Protein AF-A0AAN4SI26-F1 (afdb_monomer)

Sequence (99 aa):
MRYQALTGFDIGVHEGYAKAELNNRYDKYAVGVYREGDHKLMGYVRREQNRELYEFMLNNNCIAKAKFRIWIHQGEIYGAAYIKEEWKSSLGFKSDIKI

Nearest PDB structures (foldseek):
  1p8l-assembly1_A  TM=4.260E-01  e=1.867E-01  Paramecium bursaria Chlorella virus 1

Foldseek 3Di:
DAFDPDDPVQAFKFKFKWFADCDDPPDNQWIFTAGPPPRDGGGTDDPVPRNVVSVLCVVVVRMFIKIKGWHDDPNDIDMFIFTDRPPPDPPDDDDGDGD

pLDDT: mean 83.67, std 17.53, range [37.91, 96.25]

Solvent-accessible surface area (backbone atoms only — not comparable to full-atom values): 5781 Å² total; per-residue (Å²): 93,48,73,41,92,81,54,81,87,59,54,42,78,47,54,29,32,35,34,48,38,91,80,45,92,86,39,86,42,37,28,39,35,26,37,59,94,77,63,46,60,55,23,29,54,41,82,93,65,16,52,68,54,28,62,55,25,64,79,45,86,28,49,37,52,26,41,33,38,31,45,76,56,97,91,40,84,46,53,46,51,44,49,53,67,80,72,87,54,100,82,69,87,77,79,80,62,86,100

Radius of gyration: 13.64 Å; Cα contacts (8 Å, |Δi|>4): 187; chains: 1; bounding box: 34×26×39 Å

Secondary structure (DSSP, 8-state):
-EE-S--GGG-EEEEEEEEE-TT-SS-TT-EEEEETTT--EEEE--TTTHHHHHHHHHTTTTEEEEEEEEEEETTEEEEEEEE------TT----PPB-

Organism: NCBI:txid1339295

Structure (mmCIF, N/CA/C/O backbone):
data_AF-A0AAN4SI26-F1
#
_entry.id   AF-A0AAN4SI26-F1
#
loop_
_atom_site.group_PDB
_atom_site.id
_atom_site.type_symbol
_atom_site.label_atom_id
_atom_site.label_alt_id
_atom_site.label_comp_id
_atom_site.label_asym_id
_atom_site.label_entity_id
_atom_site.label_seq_id
_atom_site.pdbx_PDB_ins_code
_atom_site.Cartn_x
_atom_site.Cartn_y
_atom_site.Cartn_z
_atom_site.occupancy
_atom_site.B_iso_or_equiv
_atom_site.auth_seq_id
_atom_site.auth_comp_id
_atom_site.auth_asym_id
_atom_site.auth_atom_id
_atom_site.pdbx_PDB_model_num
ATOM 1 N N . MET A 1 1 ? 5.286 -7.078 1.022 1.00 77.69 1 MET A N 1
ATOM 2 C CA . MET A 1 1 ? 4.146 -6.437 0.319 1.00 77.69 1 MET A CA 1
ATOM 3 C C . MET A 1 1 ? 3.852 -7.187 -0.975 1.00 77.69 1 MET A C 1
ATOM 5 O O . MET A 1 1 ? 4.725 -7.911 -1.437 1.00 77.69 1 MET A O 1
ATOM 9 N N . ARG A 1 2 ? 2.658 -7.035 -1.559 1.00 83.06 2 ARG A N 1
ATOM 10 C CA . ARG A 1 2 ? 2.352 -7.495 -2.924 1.00 83.06 2 ARG A CA 1
ATOM 11 C C . ARG A 1 2 ? 2.374 -6.299 -3.869 1.00 83.06 2 ARG A C 1
ATOM 13 O O . ARG A 1 2 ? 1.532 -5.4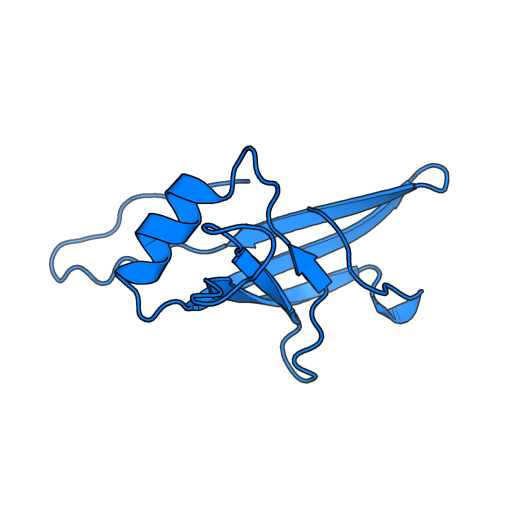20 -3.737 1.00 83.06 2 ARG A O 1
ATOM 20 N N . TYR A 1 3 ? 3.326 -6.256 -4.788 1.00 84.50 3 TYR A N 1
ATOM 21 C CA . TYR A 1 3 ? 3.562 -5.078 -5.623 1.00 84.50 3 TYR A CA 1
ATOM 22 C C . TYR A 1 3 ? 2.588 -4.958 -6.793 1.00 84.50 3 TYR A C 1
ATOM 24 O O . TYR A 1 3 ? 2.085 -5.966 -7.290 1.00 84.50 3 TYR A O 1
ATOM 32 N N . GLN A 1 4 ? 2.378 -3.726 -7.258 1.00 79.19 4 GLN A N 1
ATOM 33 C CA . GLN A 1 4 ? 1.531 -3.425 -8.408 1.00 79.19 4 GLN A CA 1
ATOM 34 C C . GLN A 1 4 ? 2.307 -2.565 -9.415 1.00 79.19 4 GLN A C 1
ATOM 36 O O . GLN A 1 4 ? 2.674 -1.440 -9.103 1.00 79.19 4 GLN A O 1
ATOM 41 N N . ALA A 1 5 ? 2.549 -3.091 -10.622 1.00 82.56 5 ALA A N 1
ATOM 42 C CA . ALA A 1 5 ? 3.126 -2.349 -11.757 1.00 82.56 5 ALA A CA 1
ATOM 43 C C . ALA A 1 5 ? 4.363 -1.478 -11.411 1.00 82.56 5 ALA A C 1
ATOM 45 O O . ALA A 1 5 ? 4.432 -0.286 -11.741 1.00 82.56 5 ALA A O 1
ATOM 46 N N . LEU A 1 6 ? 5.343 -2.073 -10.722 1.00 85.19 6 LEU A N 1
ATOM 47 C CA . LEU A 1 6 ? 6.603 -1.402 -10.405 1.00 85.19 6 LEU A CA 1
ATOM 48 C C . LEU A 1 6 ? 7.518 -1.306 -11.631 1.00 85.19 6 LEU A C 1
ATOM 50 O O . LEU A 1 6 ? 7.559 -2.193 -12.479 1.00 85.19 6 LEU A O 1
ATOM 54 N N . THR A 1 7 ? 8.274 -0.218 -11.679 1.00 85.50 7 THR A N 1
ATOM 55 C CA . THR A 1 7 ? 9.287 0.120 -12.681 1.00 85.50 7 THR A CA 1
ATOM 56 C C . THR A 1 7 ? 10.619 0.410 -11.987 1.00 85.50 7 THR A C 1
ATOM 58 O O . THR A 1 7 ? 10.670 0.568 -10.767 1.00 85.50 7 THR A O 1
ATOM 61 N N . GLY A 1 8 ? 11.709 0.541 -12.751 1.00 83.94 8 GLY A N 1
ATOM 62 C CA . GLY A 1 8 ? 13.020 0.891 -12.188 1.00 83.94 8 GLY A CA 1
ATOM 63 C C . GLY A 1 8 ? 13.028 2.201 -11.381 1.00 83.94 8 GLY A C 1
ATOM 64 O O . GLY A 1 8 ? 13.747 2.296 -10.393 1.00 83.94 8 GLY A O 1
ATOM 65 N N . PHE A 1 9 ? 12.171 3.168 -11.731 1.00 86.38 9 PHE A N 1
ATOM 66 C CA . PHE A 1 9 ? 12.028 4.448 -11.016 1.00 86.38 9 PHE A CA 1
ATOM 67 C C . PHE A 1 9 ? 11.395 4.320 -9.626 1.00 86.38 9 PHE A C 1
ATOM 69 O O . PHE A 1 9 ? 11.410 5.262 -8.839 1.00 86.38 9 PHE A O 1
ATOM 76 N N . ASP A 1 10 ? 10.822 3.160 -9.315 1.00 91.62 10 ASP A N 1
ATOM 77 C CA . ASP A 1 10 ? 10.171 2.908 -8.036 1.00 91.62 10 ASP A CA 1
ATOM 78 C C . ASP A 1 10 ? 11.133 2.320 -6.995 1.00 91.62 10 ASP A C 1
ATOM 80 O O . ASP A 1 10 ? 10.777 2.211 -5.823 1.00 91.62 10 ASP A O 1
ATOM 84 N N . ILE A 1 11 ? 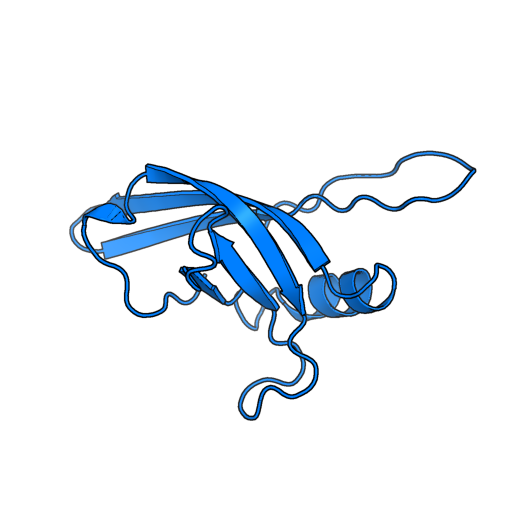12.361 1.975 -7.392 1.00 93.19 11 ILE A N 1
ATOM 85 C CA . ILE A 1 11 ? 13.410 1.492 -6.491 1.00 93.19 11 ILE A CA 1
ATOM 86 C C . ILE A 1 11 ? 13.936 2.661 -5.656 1.00 93.19 11 ILE A C 1
ATOM 88 O O . ILE A 1 11 ? 14.292 3.707 -6.188 1.00 93.19 11 ILE A O 1
ATOM 92 N N . GLY A 1 12 ? 14.026 2.472 -4.341 1.00 94.50 12 GLY A N 1
ATOM 93 C CA . GLY A 1 12 ? 14.507 3.495 -3.418 1.00 94.50 12 GLY A CA 1
ATOM 94 C C . GLY A 1 12 ? 13.644 3.621 -2.172 1.00 94.50 12 GLY A C 1
ATOM 95 O O . GLY A 1 12 ? 12.775 2.789 -1.904 1.00 94.50 12 GLY A O 1
ATOM 96 N N . VAL A 1 13 ? 13.935 4.653 -1.383 1.00 95.50 13 VAL A N 1
ATOM 97 C CA . VAL A 1 13 ? 13.152 5.046 -0.207 1.00 95.50 13 VAL A CA 1
ATOM 98 C C . VAL A 1 13 ? 12.150 6.110 -0.637 1.00 95.50 13 VAL A C 1
ATOM 100 O O . VAL A 1 13 ? 12.531 7.071 -1.298 1.00 95.50 13 VAL A O 1
ATOM 103 N N . HIS A 1 14 ? 10.894 5.943 -0.235 1.00 95.00 14 HIS A N 1
ATOM 104 C CA . HIS A 1 14 ? 9.794 6.839 -0.574 1.00 95.00 14 HIS A CA 1
ATOM 105 C C . HIS A 1 14 ? 8.975 7.185 0.668 1.00 95.00 14 HIS A C 1
ATOM 107 O O . HIS A 1 14 ? 8.854 6.389 1.607 1.00 95.00 14 HIS A O 1
ATOM 113 N N . GLU A 1 15 ? 8.381 8.371 0.636 1.00 95.25 15 GLU A N 1
ATOM 114 C CA . GLU A 1 15 ? 7.320 8.779 1.554 1.00 95.25 15 GLU A CA 1
ATOM 115 C C . GLU A 1 15 ? 5.957 8.602 0.877 1.00 95.25 15 GLU A C 1
ATOM 117 O O . GLU A 1 15 ? 5.845 8.513 -0.352 1.00 95.25 15 GLU A O 1
ATOM 122 N N . GLY A 1 16 ? 4.917 8.450 1.686 1.00 94.38 16 GLY A N 1
ATOM 123 C CA . GLY A 1 16 ? 3.604 8.085 1.193 1.00 94.38 16 GLY A CA 1
ATOM 124 C C . GLY A 1 16 ? 2.583 7.873 2.291 1.00 94.38 16 GLY A C 1
ATOM 125 O O . GLY A 1 16 ? 2.715 8.344 3.423 1.00 94.38 16 GLY A O 1
ATOM 126 N N . TYR A 1 17 ? 1.548 7.122 1.947 1.00 93.81 17 TYR A N 1
ATOM 127 C CA . TYR A 1 17 ? 0.483 6.772 2.871 1.00 93.81 17 TYR A CA 1
ATOM 128 C C . TYR A 1 17 ? -0.065 5.379 2.586 1.00 93.81 17 TYR A C 1
ATOM 130 O O . TYR A 1 17 ? -0.091 4.906 1.450 1.00 93.81 17 TYR A O 1
ATOM 138 N N . ALA A 1 18 ? -0.524 4.723 3.640 1.00 93.94 18 ALA A N 1
ATOM 139 C CA . ALA A 1 18 ? -1.378 3.560 3.550 1.00 93.94 18 ALA A CA 1
ATOM 140 C C . ALA A 1 18 ? -2.842 4.010 3.486 1.00 93.94 18 ALA A C 1
ATOM 142 O O . ALA A 1 18 ? -3.222 4.985 4.140 1.00 93.94 18 ALA A O 1
ATOM 143 N N . LYS A 1 19 ? -3.680 3.282 2.744 1.00 94.25 19 LYS A N 1
ATOM 144 C CA . LYS A 1 19 ? -5.132 3.485 2.704 1.00 94.25 19 LYS A CA 1
ATOM 145 C C . LYS A 1 19 ? -5.874 2.155 2.798 1.00 94.25 19 LYS A C 1
ATOM 147 O O . LYS A 1 19 ? -5.594 1.239 2.026 1.00 94.25 19 LYS A O 1
ATOM 152 N N . ALA A 1 20 ? -6.840 2.078 3.710 1.00 95.44 20 ALA A N 1
ATOM 153 C CA . ALA A 1 20 ? -7.788 0.973 3.779 1.00 95.44 20 ALA A CA 1
ATOM 154 C C . ALA A 1 20 ? -8.798 1.091 2.622 1.00 95.44 20 ALA A C 1
ATOM 156 O O . ALA A 1 20 ? -9.495 2.101 2.486 1.00 95.44 20 ALA A O 1
ATOM 157 N N . GLU A 1 21 ? -8.865 0.081 1.756 1.00 94.56 21 GLU A N 1
ATOM 158 C CA . GLU A 1 21 ? -9.802 0.053 0.632 1.00 94.56 21 GLU A CA 1
ATOM 159 C C . GLU A 1 21 ? -11.130 -0.593 1.058 1.00 94.56 21 GLU A C 1
ATOM 161 O O . GLU A 1 21 ? -11.246 -1.811 1.164 1.00 94.56 21 GLU A O 1
ATOM 166 N N . LEU A 1 22 ? -12.159 0.230 1.280 1.00 91.50 22 LEU A N 1
ATOM 167 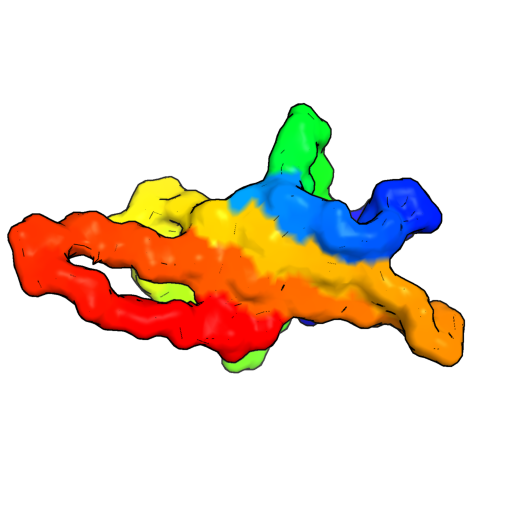C CA . LEU A 1 22 ? -13.457 -0.217 1.814 1.00 91.50 22 LEU A CA 1
ATOM 168 C C . LEU A 1 22 ? -14.257 -1.124 0.865 1.00 91.50 22 LEU A C 1
ATOM 170 O O . LEU A 1 22 ? -15.080 -1.910 1.317 1.00 91.50 22 LEU A O 1
ATOM 174 N N . ASN A 1 23 ? -14.010 -1.024 -0.443 1.00 91.06 23 ASN A N 1
ATOM 175 C CA . ASN A 1 23 ? -14.772 -1.723 -1.484 1.00 91.06 23 ASN A CA 1
ATOM 176 C C . ASN A 1 23 ? -13.874 -2.591 -2.382 1.00 91.06 23 ASN A C 1
ATOM 178 O O . ASN A 1 23 ? -14.132 -2.738 -3.579 1.00 91.06 23 ASN A O 1
ATOM 182 N N . ASN A 1 24 ? -12.780 -3.140 -1.843 1.00 92.50 24 ASN A N 1
ATOM 183 C CA . ASN A 1 24 ? -11.907 -4.009 -2.627 1.00 92.50 24 ASN A CA 1
ATOM 184 C C . ASN A 1 24 ? -12.594 -5.359 -2.910 1.00 92.50 24 ASN A C 1
ATOM 186 O O . ASN A 1 24 ? -12.941 -6.115 -2.006 1.00 92.50 24 ASN A O 1
ATOM 190 N N . ARG A 1 25 ? -12.759 -5.684 -4.196 1.00 92.88 25 ARG A N 1
ATOM 191 C CA . ARG A 1 25 ? -13.469 -6.889 -4.666 1.00 92.88 25 ARG A CA 1
ATOM 192 C C . ARG A 1 25 ? -12.739 -8.219 -4.423 1.00 92.88 25 ARG A C 1
ATOM 194 O O . ARG A 1 25 ? -13.318 -9.269 -4.686 1.00 92.88 25 ARG A O 1
ATOM 201 N N . TYR A 1 26 ? -11.470 -8.190 -4.014 1.00 91.81 26 TYR A N 1
ATOM 202 C CA . TYR A 1 26 ? -10.620 -9.379 -3.871 1.00 91.81 26 TYR A CA 1
ATOM 203 C C . TYR A 1 26 ? -10.220 -9.668 -2.424 1.00 91.81 26 TYR A C 1
ATOM 205 O O . TYR A 1 26 ? -9.915 -10.818 -2.099 1.00 91.81 26 TYR A O 1
ATOM 213 N N . ASP A 1 27 ? -10.149 -8.643 -1.578 1.00 94.62 27 ASP A N 1
ATOM 214 C CA . ASP A 1 27 ? -9.705 -8.741 -0.193 1.00 94.62 27 ASP A CA 1
ATOM 215 C C . ASP A 1 27 ? -10.415 -7.699 0.677 1.00 94.62 27 ASP A C 1
ATOM 217 O O . ASP A 1 27 ? -10.180 -6.500 0.545 1.00 94.62 27 ASP A O 1
ATOM 221 N N . LYS A 1 28 ? -11.259 -8.170 1.601 1.00 95.31 28 LYS A N 1
ATOM 222 C CA . LYS A 1 28 ? -12.029 -7.311 2.513 1.00 95.31 28 LYS A CA 1
ATOM 223 C C . LYS A 1 28 ? -11.166 -6.466 3.458 1.00 95.31 28 LYS A C 1
ATOM 225 O O . LYS A 1 28 ? -11.679 -5.504 4.012 1.00 95.31 28 LYS A O 1
ATOM 230 N N . TYR A 1 29 ? -9.896 -6.827 3.657 1.00 96.25 29 TYR A N 1
ATOM 231 C CA . TYR A 1 29 ? -8.954 -6.109 4.519 1.00 96.25 29 TYR A CA 1
ATOM 232 C C . TYR A 1 29 ? -7.823 -5.459 3.713 1.00 96.25 29 TYR A C 1
ATOM 234 O O . TYR A 1 29 ? -6.723 -5.243 4.222 1.00 96.25 29 TYR A O 1
ATOM 242 N N . ALA A 1 30 ? -8.060 -5.173 2.430 1.00 96.25 30 ALA A N 1
ATOM 243 C CA . ALA A 1 30 ? -7.056 -4.582 1.559 1.00 96.25 30 ALA A CA 1
ATOM 244 C C . ALA A 1 30 ? -6.549 -3.239 2.108 1.00 96.25 30 ALA A C 1
ATOM 246 O O . ALA A 1 30 ? -7.308 -2.283 2.277 1.00 96.25 30 ALA A O 1
ATOM 247 N N . VAL A 1 31 ? -5.234 -3.162 2.321 1.00 95.44 31 VAL A N 1
ATOM 248 C CA . VAL A 1 31 ? -4.522 -1.920 2.632 1.00 95.44 31 VAL A CA 1
ATOM 249 C C . VAL A 1 31 ? -3.504 -1.669 1.529 1.00 95.44 31 VAL A C 1
ATOM 251 O O . VAL A 1 31 ? -2.545 -2.431 1.378 1.00 95.44 31 VAL A O 1
ATOM 254 N N . GLY A 1 32 ? -3.739 -0.628 0.733 1.00 95.31 32 GLY A N 1
ATOM 255 C CA . GLY A 1 32 ? -2.825 -0.182 -0.316 1.00 95.31 32 GLY A CA 1
ATOM 256 C C . GLY A 1 32 ? -1.805 0.812 0.231 1.00 95.31 32 GLY A C 1
ATOM 257 O O . GLY A 1 32 ? -2.147 1.645 1.065 1.00 95.31 32 GLY A O 1
ATOM 258 N N . VAL A 1 33 ? -0.563 0.741 -0.241 1.00 94.88 33 VAL A N 1
ATOM 259 C CA . VAL A 1 33 ? 0.508 1.703 0.046 1.00 94.88 33 VAL A CA 1
ATOM 260 C C . VAL A 1 33 ? 0.747 2.540 -1.204 1.00 94.88 33 VAL A C 1
ATOM 262 O O . VAL A 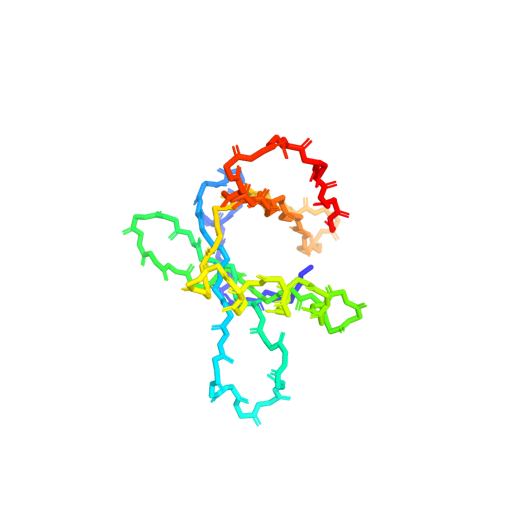1 33 ? 1.030 1.996 -2.274 1.00 94.88 33 VAL A O 1
ATOM 265 N N . TYR A 1 34 ? 0.639 3.856 -1.066 1.00 95.00 34 TYR A N 1
ATOM 266 C CA . TYR A 1 34 ? 0.707 4.821 -2.156 1.00 95.00 34 TYR A CA 1
ATOM 267 C C . TYR A 1 34 ? 1.880 5.769 -1.946 1.00 95.00 34 TYR A C 1
ATOM 269 O O . TYR A 1 34 ? 2.121 6.213 -0.822 1.00 95.00 34 TYR A O 1
ATOM 277 N N . ARG A 1 35 ? 2.595 6.088 -3.025 1.00 95.12 35 ARG A N 1
ATOM 278 C CA . ARG A 1 35 ? 3.664 7.089 -3.016 1.00 95.12 35 ARG A CA 1
ATOM 279 C C . ARG A 1 35 ? 3.075 8.499 -2.961 1.00 95.12 35 ARG A C 1
ATOM 281 O O . ARG A 1 35 ? 2.090 8.798 -3.636 1.00 95.12 35 ARG A O 1
ATOM 288 N N . GLU A 1 36 ? 3.674 9.361 -2.147 1.00 93.31 36 GLU A N 1
ATOM 289 C CA . GLU A 1 36 ? 3.323 10.779 -2.102 1.00 93.31 36 GLU A CA 1
ATOM 290 C C . GLU A 1 36 ? 3.775 11.505 -3.381 1.00 93.31 36 GLU A C 1
ATOM 292 O O . GLU A 1 36 ? 4.786 11.160 -3.989 1.00 93.31 36 GLU A O 1
ATOM 297 N N . GLY A 1 37 ? 3.013 12.511 -3.807 1.00 92.19 37 GLY A N 1
ATOM 298 C CA . GLY A 1 37 ? 3.269 13.273 -5.031 1.00 92.19 37 GLY A CA 1
ATOM 299 C C . GLY A 1 37 ? 2.446 12.777 -6.216 1.00 92.19 37 GLY A C 1
ATOM 300 O O . GLY A 1 37 ? 1.587 13.508 -6.698 1.00 92.19 37 GLY A O 1
ATOM 301 N N . ASP A 1 38 ? 2.668 11.540 -6.671 1.00 92.12 38 ASP A N 1
ATOM 302 C CA . ASP A 1 38 ? 1.966 10.979 -7.840 1.00 92.12 38 ASP A CA 1
ATOM 303 C C . ASP A 1 38 ? 0.813 10.028 -7.494 1.00 92.12 38 ASP A C 1
ATOM 305 O O . ASP A 1 38 ? 0.106 9.561 -8.388 1.00 92.12 38 ASP A O 1
ATOM 309 N N . HIS A 1 39 ? 0.610 9.741 -6.204 1.00 93.81 39 HIS A N 1
ATOM 310 C CA . HIS A 1 39 ? -0.429 8.838 -5.703 1.00 93.81 39 HIS A CA 1
ATOM 311 C C . HIS A 1 39 ? -0.381 7.441 -6.336 1.00 93.81 39 HIS A C 1
ATOM 313 O O . HIS A 1 39 ? -1.386 6.722 -6.360 1.00 93.81 39 HIS A O 1
ATOM 319 N N . LYS A 1 40 ? 0.787 7.027 -6.842 1.00 94.44 40 LYS A N 1
ATOM 320 C CA . LYS A 1 40 ? 0.960 5.707 -7.439 1.00 94.44 40 LYS A CA 1
ATOM 321 C C . LYS A 1 40 ? 0.793 4.631 -6.368 1.00 94.44 40 LYS A C 1
ATOM 323 O O . LYS A 1 40 ? 1.437 4.684 -5.322 1.00 94.44 40 LYS A O 1
ATOM 328 N N . LEU A 1 41 ? -0.043 3.629 -6.642 1.00 94.69 41 LEU A N 1
ATOM 329 C CA . LEU A 1 41 ? -0.151 2.423 -5.820 1.00 94.69 41 LEU A CA 1
ATOM 330 C C . LEU A 1 41 ? 1.120 1.581 -5.980 1.00 94.69 41 LEU A C 1
ATOM 332 O O . LEU A 1 41 ? 1.387 1.049 -7.055 1.00 94.69 41 LEU A O 1
ATOM 336 N N . MET A 1 42 ? 1.879 1.440 -4.900 1.00 94.25 42 MET A N 1
ATOM 337 C CA . MET A 1 42 ? 3.165 0.734 -4.883 1.00 94.25 42 MET A CA 1
ATOM 338 C C . MET A 1 42 ? 2.997 -0.743 -4.528 1.00 94.25 42 MET A C 1
ATOM 340 O O . MET A 1 42 ? 3.770 -1.605 -4.951 1.00 94.25 42 MET A O 1
ATOM 344 N N . GLY A 1 43 ? 1.954 -1.053 -3.766 1.00 93.50 43 GLY A N 1
ATOM 345 C CA . GLY A 1 4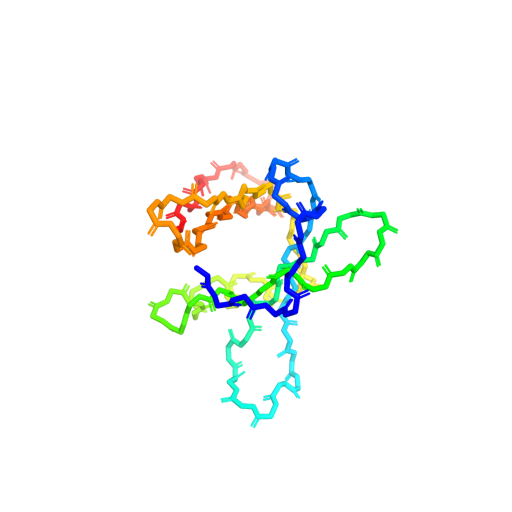3 ? 1.580 -2.416 -3.449 1.00 93.50 43 GLY A CA 1
ATOM 346 C C . GLY A 1 43 ? 0.574 -2.498 -2.317 1.00 93.50 43 GLY A C 1
ATOM 347 O O . GLY A 1 43 ? 0.182 -1.496 -1.729 1.00 93.50 43 GLY A O 1
ATOM 348 N N . TYR A 1 44 ? 0.185 -3.723 -2.002 1.00 94.19 44 TYR A N 1
ATOM 349 C CA . TYR A 1 44 ? -0.699 -4.050 -0.898 1.00 94.19 44 TYR A CA 1
ATOM 350 C C . TYR A 1 44 ? 0.079 -4.654 0.270 1.00 94.19 44 TYR A C 1
ATOM 352 O O . TYR A 1 44 ? 1.039 -5.418 0.083 1.00 94.19 44 TYR A O 1
ATOM 360 N N . VAL A 1 45 ? -0.365 -4.349 1.487 1.00 92.19 45 VAL A N 1
ATOM 361 C CA . VAL A 1 45 ? 0.035 -5.096 2.684 1.00 92.19 45 VAL A CA 1
ATOM 362 C C . VAL A 1 45 ? -0.394 -6.552 2.505 1.00 92.19 45 VAL A C 1
ATOM 364 O O . VAL A 1 45 ? -1.430 -6.850 1.907 1.00 92.19 45 VAL A O 1
ATOM 367 N N . ARG A 1 46 ? 0.450 -7.481 2.955 1.00 90.19 46 ARG A N 1
ATOM 368 C CA . ARG A 1 46 ? 0.193 -8.912 2.785 1.00 90.19 46 ARG A CA 1
ATOM 369 C C . ARG A 1 46 ? -1.044 -9.336 3.575 1.00 90.19 46 ARG A C 1
ATOM 371 O O . ARG A 1 46 ? -1.267 -8.844 4.676 1.00 90.19 46 ARG A O 1
ATOM 378 N N . ARG A 1 47 ? -1.794 -10.305 3.044 1.00 90.62 47 ARG A N 1
ATOM 379 C CA . ARG A 1 47 ? -3.023 -10.831 3.667 1.00 90.62 47 ARG A CA 1
ATOM 380 C C . ARG A 1 47 ? -2.815 -11.359 5.077 1.00 90.62 47 ARG A C 1
ATOM 382 O O . ARG A 1 47 ? -3.701 -11.256 5.910 1.00 90.62 47 ARG A O 1
ATOM 389 N N . GLU A 1 48 ? -1.635 -11.903 5.346 1.00 88.75 48 GLU A N 1
ATOM 390 C CA . GLU A 1 48 ? -1.300 -12.449 6.660 1.00 88.75 48 GLU A CA 1
ATOM 391 C C . GLU A 1 48 ? -1.120 -11.357 7.732 1.00 88.75 48 GLU A C 1
ATOM 393 O O . GLU A 1 48 ? -1.115 -11.668 8.917 1.00 88.75 48 GLU A O 1
ATOM 398 N N . GLN A 1 49 ? -0.969 -10.090 7.325 1.00 85.31 49 GLN A N 1
ATOM 399 C CA . GLN A 1 49 ? -0.619 -8.958 8.193 1.00 85.31 49 GLN A CA 1
ATOM 400 C C . GLN A 1 49 ? -1.595 -7.770 8.067 1.00 85.31 49 GLN A C 1
ATOM 402 O O . GLN A 1 49 ? -1.471 -6.796 8.801 1.00 85.31 49 GLN A O 1
ATOM 407 N N . ASN A 1 50 ? -2.544 -7.796 7.123 1.00 91.69 50 ASN A N 1
ATOM 408 C CA . ASN A 1 50 ? -3.345 -6.612 6.790 1.00 91.69 50 ASN A CA 1
ATOM 409 C C . ASN A 1 50 ? -4.540 -6.374 7.718 1.00 91.69 50 ASN A C 1
ATOM 411 O O . ASN A 1 50 ? -4.989 -5.238 7.814 1.00 91.69 50 ASN A O 1
ATOM 415 N N . ARG A 1 51 ? -5.056 -7.406 8.397 1.00 93.38 51 ARG A N 1
ATOM 416 C CA . ARG A 1 51 ? -6.311 -7.305 9.152 1.00 93.38 51 ARG A CA 1
ATOM 417 C C . ARG A 1 51 ? -6.229 -6.328 10.322 1.00 93.38 51 ARG A C 1
ATOM 419 O O . ARG A 1 51 ? -7.068 -5.440 10.411 1.00 93.38 51 ARG A O 1
ATOM 426 N N . GLU A 1 52 ? -5.239 -6.498 11.195 1.00 89.25 52 GLU A N 1
ATOM 427 C CA . GLU A 1 52 ? -5.063 -5.649 12.382 1.00 89.25 52 GLU A CA 1
ATOM 428 C C . GLU A 1 52 ? -4.861 -4.185 11.977 1.00 89.25 52 GLU A C 1
ATOM 430 O O . GLU A 1 52 ? -5.562 -3.296 12.456 1.00 89.25 52 GLU A O 1
ATOM 435 N N . LEU A 1 53 ? -4.003 -3.954 10.980 1.00 89.38 53 LEU A N 1
ATOM 436 C CA . LEU A 1 53 ? -3.782 -2.629 10.416 1.00 89.38 53 LEU A CA 1
ATOM 437 C C . LEU A 1 53 ? -5.053 -2.040 9.780 1.00 89.38 53 LEU A C 1
ATOM 439 O O . LEU A 1 53 ? -5.350 -0.864 9.970 1.00 89.38 53 LEU A O 1
ATOM 443 N N . TYR A 1 54 ? -5.815 -2.829 9.022 1.00 92.94 54 TYR A N 1
ATOM 444 C CA . TYR A 1 54 ? -7.061 -2.375 8.403 1.00 92.94 54 TYR A CA 1
ATOM 445 C C . TYR A 1 54 ? -8.068 -1.922 9.465 1.00 92.94 54 TYR A C 1
ATOM 447 O O . TYR A 1 54 ? -8.625 -0.829 9.360 1.00 92.94 54 TYR A O 1
ATOM 455 N N . GLU A 1 55 ? -8.267 -2.732 10.509 1.00 91.06 55 GLU A N 1
ATOM 456 C CA . GLU A 1 55 ? -9.155 -2.424 11.634 1.00 91.06 55 GLU A CA 1
ATOM 457 C C . GLU A 1 55 ? -8.684 -1.167 12.394 1.00 91.06 55 GLU A C 1
ATOM 459 O O . GLU A 1 55 ? -9.500 -0.294 12.700 1.00 91.06 55 GLU A O 1
ATOM 464 N N . PHE A 1 56 ? -7.373 -1.002 12.612 1.00 86.00 56 PHE A N 1
ATOM 465 C CA . PHE A 1 56 ? -6.799 0.234 13.156 1.00 86.00 56 PHE A CA 1
ATOM 466 C C . PHE A 1 56 ? -7.121 1.452 12.275 1.00 86.00 56 PHE A C 1
ATOM 468 O O . PHE A 1 56 ? -7.550 2.498 12.772 1.00 86.00 56 PHE A O 1
ATOM 475 N N . MET A 1 57 ? -6.952 1.331 10.958 1.00 88.56 57 MET A N 1
ATOM 476 C CA . MET A 1 57 ? -7.149 2.435 10.018 1.00 88.56 57 MET A CA 1
ATOM 477 C C . MET A 1 57 ? -8.614 2.852 9.882 1.00 88.56 57 MET A C 1
ATOM 479 O O . MET A 1 57 ? -8.872 4.042 9.704 1.00 88.56 57 MET A O 1
ATOM 483 N N . LEU A 1 58 ? -9.577 1.931 10.010 1.00 90.19 58 LEU A N 1
ATOM 484 C CA . LEU A 1 58 ? -11.006 2.281 10.023 1.00 90.19 58 LEU A CA 1
ATOM 485 C C . LEU A 1 58 ? -11.339 3.309 11.113 1.00 90.19 58 LEU A C 1
ATOM 487 O O . LEU A 1 58 ? -12.131 4.219 10.878 1.00 90.19 58 LEU A O 1
ATOM 491 N N . ASN A 1 59 ? -10.677 3.215 12.267 1.00 83.19 59 ASN A N 1
ATOM 492 C CA . ASN A 1 59 ? -10.859 4.143 13.384 1.00 83.19 59 ASN A CA 1
ATOM 493 C C . ASN A 1 59 ? -10.106 5.477 13.201 1.00 83.19 59 ASN A C 1
ATOM 495 O O . ASN A 1 59 ? -10.286 6.395 13.996 1.00 83.19 59 ASN A O 1
ATOM 499 N N . ASN A 1 60 ? -9.277 5.599 12.156 1.00 76.12 60 ASN A N 1
ATOM 500 C CA . ASN A 1 60 ? -8.389 6.737 11.897 1.00 76.12 60 ASN A CA 1
ATOM 501 C C . ASN A 1 60 ? -8.544 7.267 10.455 1.00 76.12 60 ASN A C 1
ATOM 503 O O . ASN A 1 60 ? -7.571 7.416 9.719 1.00 76.12 60 ASN A O 1
ATOM 507 N N . ASN A 1 61 ? -9.780 7.541 10.019 1.00 86.44 61 ASN A N 1
ATOM 508 C CA . ASN A 1 61 ? -10.103 8.088 8.686 1.00 86.44 61 ASN A CA 1
ATOM 509 C C . ASN A 1 61 ? -9.608 7.247 7.489 1.00 86.44 61 ASN A C 1
ATOM 511 O O . ASN A 1 61 ? -9.480 7.761 6.378 1.00 86.44 61 ASN A O 1
ATOM 515 N N . CYS A 1 62 ? -9.351 5.953 7.693 1.00 88.88 62 CYS A N 1
ATOM 516 C CA . CYS A 1 62 ? -8.910 4.998 6.671 1.00 88.88 62 CYS A CA 1
ATOM 517 C C . CYS A 1 62 ? -7.555 5.313 6.014 1.00 88.88 62 CYS A C 1
ATOM 519 O O . CYS A 1 62 ? -7.231 4.696 4.997 1.00 88.88 62 CYS A O 1
ATOM 521 N N . ILE A 1 63 ? -6.761 6.247 6.551 1.00 90.50 63 ILE A N 1
ATOM 522 C CA . ILE A 1 63 ? -5.484 6.687 5.970 1.00 90.50 63 ILE A CA 1
ATOM 523 C C . ILE A 1 63 ? -4.434 6.827 7.077 1.00 90.50 63 ILE A C 1
ATOM 525 O O . ILE A 1 63 ? -4.706 7.401 8.125 1.00 90.50 63 ILE A O 1
ATOM 529 N N . ALA A 1 64 ? -3.216 6.349 6.823 1.00 90.31 64 ALA A N 1
ATOM 530 C CA . ALA A 1 64 ? -2.078 6.480 7.732 1.00 90.31 64 ALA A CA 1
ATOM 531 C C . ALA A 1 64 ? -0.813 6.861 6.957 1.00 90.31 64 ALA A C 1
ATOM 533 O O . ALA A 1 64 ? -0.627 6.426 5.822 1.00 90.31 64 ALA A O 1
ATOM 534 N N . LYS A 1 65 ? 0.078 7.661 7.552 1.00 91.25 65 LYS A N 1
ATOM 535 C CA . LYS A 1 65 ? 1.363 7.997 6.920 1.0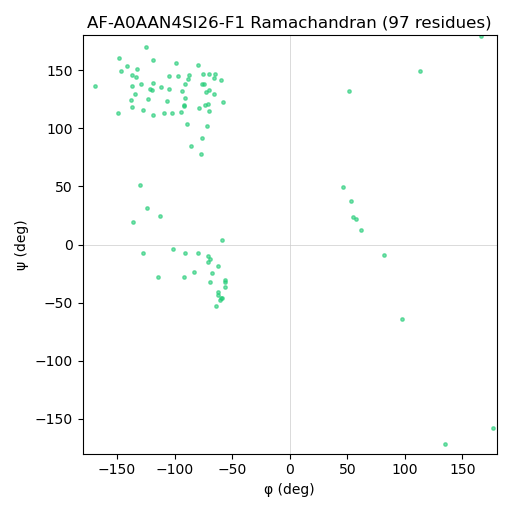0 91.25 65 LYS A CA 1
ATOM 536 C C . LYS A 1 65 ? 2.244 6.758 6.801 1.00 91.25 65 LYS A C 1
ATOM 538 O O . LYS A 1 65 ? 2.285 5.930 7.710 1.00 91.25 65 LYS A O 1
ATOM 543 N N . ALA A 1 66 ? 2.990 6.666 5.708 1.00 92.56 66 ALA A N 1
ATOM 544 C CA . ALA A 1 66 ? 3.895 5.562 5.448 1.00 92.56 66 ALA A CA 1
ATOM 545 C C . ALA A 1 66 ? 5.262 6.057 4.968 1.00 92.56 66 ALA A C 1
ATOM 547 O O . ALA A 1 66 ? 5.370 7.012 4.201 1.00 92.56 66 ALA A O 1
ATOM 548 N N . LYS A 1 67 ? 6.312 5.352 5.385 1.00 94.06 67 LYS A N 1
ATOM 549 C CA . LYS A 1 67 ? 7.626 5.381 4.738 1.00 94.06 67 LYS A CA 1
ATOM 550 C C . LYS A 1 67 ? 7.940 3.975 4.283 1.00 94.06 67 LYS A C 1
ATOM 552 O O . LYS A 1 67 ? 7.776 3.030 5.051 1.00 94.06 67 LYS A O 1
ATOM 557 N N . PHE A 1 68 ? 8.386 3.813 3.052 1.00 93.12 68 PHE A N 1
ATOM 558 C CA . PHE A 1 68 ? 8.660 2.487 2.521 1.00 93.12 68 PHE A CA 1
ATOM 559 C C . PHE A 1 68 ? 9.902 2.490 1.651 1.00 93.12 68 PHE A C 1
ATOM 561 O O . PHE A 1 68 ? 10.301 3.505 1.085 1.00 93.12 68 PHE A O 1
ATOM 568 N N . ARG A 1 69 ? 10.535 1.326 1.567 1.00 94.19 69 ARG A N 1
ATOM 569 C CA . ARG A 1 69 ? 11.678 1.094 0.693 1.00 94.19 69 ARG A CA 1
ATOM 570 C C . ARG A 1 69 ? 11.336 -0.036 -0.250 1.00 94.19 69 ARG A C 1
ATOM 572 O O . ARG A 1 69 ? 10.868 -1.068 0.216 1.00 94.19 69 ARG A O 1
ATOM 579 N N . ILE A 1 70 ? 11.628 0.147 -1.531 1.00 93.69 70 ILE A N 1
ATOM 580 C CA . ILE A 1 70 ? 11.623 -0.907 -2.547 1.00 93.69 70 ILE A CA 1
ATOM 581 C C . ILE A 1 70 ? 13.066 -1.135 -2.993 1.00 93.69 70 ILE A C 1
ATOM 583 O O . ILE A 1 70 ? 13.813 -0.175 -3.198 1.00 93.69 70 ILE A O 1
ATOM 587 N N . TRP A 1 71 ? 13.488 -2.388 -3.123 1.00 94.31 71 TRP A N 1
ATOM 588 C CA . TRP A 1 71 ? 14.826 -2.726 -3.605 1.00 94.31 71 TRP A CA 1
ATOM 589 C C . TRP A 1 71 ? 14.838 -4.042 -4.374 1.00 94.31 71 TRP A C 1
ATOM 591 O O . TRP A 1 71 ? 13.930 -4.858 -4.238 1.00 94.31 71 TRP A O 1
ATOM 601 N N . ILE A 1 72 ? 15.883 -4.244 -5.177 1.00 92.56 72 ILE A N 1
ATOM 602 C CA . ILE A 1 72 ? 16.133 -5.504 -5.878 1.00 92.56 72 ILE A CA 1
ATOM 603 C C . ILE A 1 72 ? 17.269 -6.234 -5.172 1.00 92.56 72 ILE A C 1
ATOM 605 O O . ILE A 1 72 ? 18.302 -5.637 -4.862 1.00 92.56 72 ILE A O 1
ATOM 609 N N . HIS A 1 73 ? 17.093 -7.527 -4.927 1.00 91.50 73 HIS A N 1
ATOM 610 C CA . HIS A 1 73 ? 18.151 -8.400 -4.434 1.00 91.50 73 HIS A CA 1
ATOM 611 C C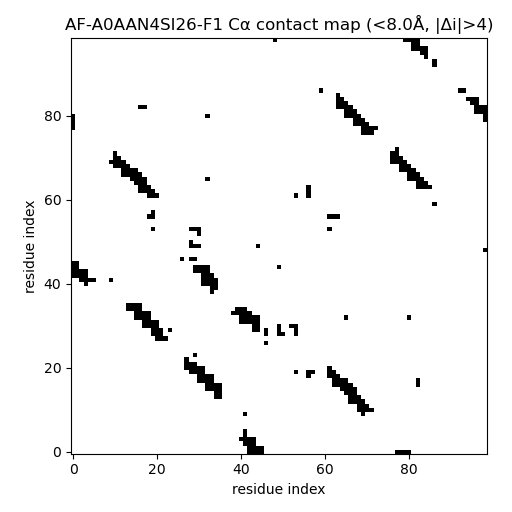 . HIS A 1 73 ? 18.079 -9.736 -5.173 1.00 91.50 73 HIS A C 1
ATOM 613 O O . HIS A 1 73 ? 17.028 -10.362 -5.206 1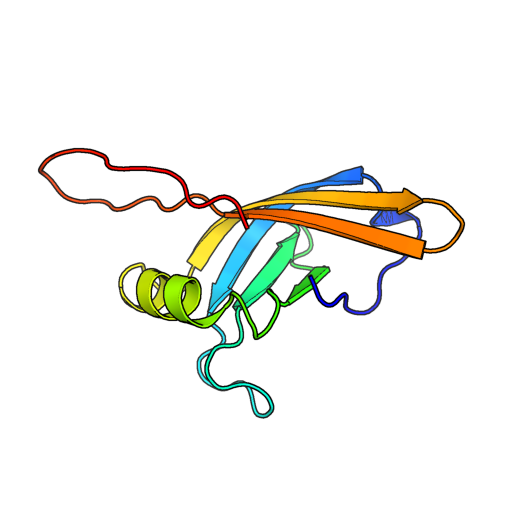.00 91.50 73 HIS A O 1
ATOM 619 N N . GLN A 1 74 ? 19.183 -10.151 -5.805 1.00 93.69 74 GLN A N 1
ATOM 620 C CA . GLN A 1 74 ? 19.251 -11.390 -6.600 1.00 93.69 74 GLN A CA 1
ATOM 621 C C . GLN A 1 74 ? 18.159 -11.504 -7.688 1.00 93.69 74 GLN A C 1
ATOM 623 O O . GLN A 1 74 ? 17.626 -12.577 -7.931 1.00 93.69 74 GLN A O 1
ATOM 628 N N . GLY A 1 75 ? 17.815 -10.388 -8.342 1.00 88.62 75 GLY A N 1
ATOM 629 C CA . GLY A 1 75 ? 16.782 -10.347 -9.388 1.00 88.62 75 GLY A CA 1
ATOM 630 C C . GLY A 1 75 ? 15.342 -10.262 -8.870 1.00 88.62 75 GLY A C 1
ATOM 631 O O . GLY A 1 75 ? 14.441 -9.972 -9.650 1.00 88.62 75 GLY A O 1
ATOM 632 N N . GLU A 1 76 ? 15.130 -10.419 -7.564 1.00 88.81 76 GLU A N 1
ATOM 633 C CA . GLU A 1 76 ? 13.814 -10.373 -6.926 1.00 88.81 76 GLU A CA 1
ATOM 634 C C . GLU A 1 76 ? 13.513 -8.990 -6.335 1.00 88.81 76 GLU A C 1
ATOM 636 O O . GLU A 1 76 ? 14.408 -8.305 -5.825 1.00 88.81 76 GLU A O 1
ATOM 641 N N . ILE A 1 77 ? 12.240 -8.579 -6.381 1.00 89.38 77 ILE A N 1
ATOM 642 C CA . ILE A 1 77 ? 11.778 -7.301 -5.823 1.00 89.38 77 ILE A CA 1
ATOM 643 C C . ILE A 1 77 ? 11.338 -7.490 -4.373 1.00 89.38 77 ILE A C 1
ATOM 645 O O . ILE A 1 77 ? 10.434 -8.265 -4.054 1.00 89.38 77 ILE A O 1
ATOM 649 N N . TYR A 1 78 ? 11.918 -6.682 -3.500 1.00 90.06 78 TYR A N 1
ATOM 650 C CA . TYR A 1 78 ? 11.598 -6.615 -2.087 1.00 90.06 78 TYR A CA 1
ATOM 651 C C . TYR A 1 78 ? 11.088 -5.235 -1.708 1.00 90.06 78 TYR A C 1
ATOM 653 O O . TYR A 1 78 ? 11.341 -4.229 -2.374 1.00 90.06 78 TYR A O 1
ATOM 661 N N . GLY A 1 79 ? 10.376 -5.199 -0.592 1.00 90.50 79 GLY A N 1
ATOM 662 C CA . GLY A 1 79 ? 9.778 -3.988 -0.108 1.00 90.50 79 GLY A CA 1
ATOM 663 C C . GLY A 1 79 ? 9.239 -4.146 1.297 1.00 90.50 79 GLY A C 1
ATOM 664 O O . GLY A 1 79 ? 8.566 -5.130 1.617 1.00 90.50 79 GLY A O 1
ATOM 665 N N . ALA A 1 80 ? 9.509 -3.126 2.099 1.00 90.69 80 ALA A N 1
ATOM 666 C CA . ALA A 1 80 ? 9.045 -2.995 3.468 1.00 90.69 80 ALA A CA 1
ATOM 667 C C . ALA A 1 80 ? 8.408 -1.618 3.631 1.00 90.69 80 ALA A C 1
ATOM 669 O O . ALA A 1 80 ? 8.937 -0.628 3.114 1.00 90.69 80 ALA A O 1
ATOM 670 N N . ALA A 1 81 ? 7.283 -1.568 4.338 1.00 90.38 81 ALA A N 1
ATOM 671 C CA . ALA A 1 81 ? 6.580 -0.336 4.647 1.00 90.38 81 ALA A CA 1
ATOM 672 C C . ALA A 1 81 ? 6.444 -0.205 6.157 1.00 90.38 81 ALA A C 1
ATOM 674 O O . ALA A 1 81 ? 5.911 -1.082 6.827 1.00 90.38 81 ALA A O 1
ATOM 675 N N . TYR A 1 82 ? 6.911 0.921 6.670 1.00 89.69 82 TYR A N 1
ATOM 676 C CA . TYR A 1 82 ? 6.634 1.364 8.018 1.00 89.69 82 TYR A CA 1
ATOM 677 C C . TYR A 1 82 ? 5.430 2.301 7.958 1.00 89.69 82 TYR A C 1
ATOM 679 O O . TYR A 1 82 ? 5.493 3.366 7.337 1.00 89.69 82 TYR A O 1
ATOM 687 N N . ILE A 1 83 ? 4.326 1.873 8.561 1.00 86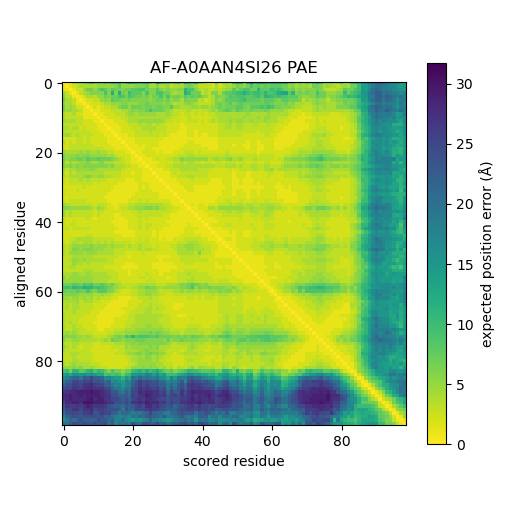.50 83 ILE A N 1
ATOM 688 C CA . ILE A 1 83 ? 3.061 2.603 8.568 1.00 86.50 83 ILE A CA 1
ATOM 689 C C . ILE A 1 83 ? 2.874 3.112 9.986 1.00 86.50 83 ILE A C 1
ATOM 691 O O . ILE A 1 83 ? 2.766 2.331 10.927 1.00 86.50 83 ILE A O 1
ATOM 695 N N . LYS A 1 84 ? 2.924 4.434 10.141 1.00 72.88 84 LYS A N 1
ATOM 696 C CA . LYS A 1 84 ? 2.895 5.047 11.460 1.00 72.88 84 LYS A CA 1
ATOM 697 C C . LYS A 1 84 ? 1.462 5.064 11.970 1.00 72.88 84 LYS A C 1
ATOM 699 O O . LYS A 1 84 ? 0.600 5.742 11.408 1.00 72.88 84 LYS A O 1
ATOM 704 N N . GLU A 1 85 ? 1.241 4.357 13.065 1.00 65.19 85 GLU A N 1
ATOM 705 C CA . GLU A 1 85 ? 0.003 4.417 13.825 1.00 65.19 85 GLU A CA 1
ATOM 706 C C . GLU A 1 85 ? -0.022 5.713 14.638 1.00 65.19 85 GLU A C 1
ATOM 708 O O . GLU A 1 85 ? 0.493 5.799 15.750 1.00 65.19 85 GLU A O 1
ATOM 713 N N . GLU A 1 86 ? -0.581 6.781 14.073 1.00 54.81 86 GLU A N 1
ATOM 714 C CA . GLU A 1 86 ? -0.862 7.980 14.862 1.00 54.81 86 GLU A CA 1
ATOM 715 C C . GLU A 1 86 ? -2.230 7.829 15.533 1.00 54.81 86 GLU A C 1
ATOM 717 O O . GLU A 1 86 ? -3.240 8.305 15.024 1.00 54.81 86 GLU A O 1
ATOM 722 N N . TRP A 1 87 ? -2.273 7.165 16.693 1.00 41.78 87 TRP A N 1
ATOM 723 C CA . TRP A 1 87 ? -3.452 7.220 17.557 1.00 41.78 87 TRP A CA 1
ATOM 724 C C . TRP A 1 87 ? -3.526 8.613 18.200 1.00 41.78 87 TRP A C 1
ATOM 726 O O . TRP A 1 87 ? -2.801 8.911 19.152 1.00 41.78 87 TRP A O 1
ATOM 736 N N . LYS A 1 88 ? -4.388 9.504 17.691 1.00 39.50 88 LYS A N 1
ATOM 737 C CA . LYS A 1 88 ? -4.754 10.731 18.421 1.00 39.50 88 LYS A CA 1
ATOM 738 C C . LYS A 1 88 ? -5.751 10.380 19.524 1.00 39.50 88 LYS A C 1
ATOM 740 O O . LYS A 1 88 ? -6.942 10.645 19.404 1.00 39.50 88 LYS A O 1
ATOM 745 N N . SER A 1 89 ? -5.254 9.824 20.623 1.00 37.91 89 SER A N 1
ATOM 746 C CA . SER A 1 89 ? -5.939 9.967 21.905 1.00 37.91 89 SER A CA 1
ATOM 747 C C . SER A 1 89 ? -5.410 11.184 22.629 1.00 37.91 89 SER A C 1
ATOM 749 O O . SER A 1 89 ? -4.205 11.424 22.692 1.00 37.91 89 SER A O 1
ATOM 751 N N . SER A 1 90 ? -6.328 11.931 23.224 1.00 39.12 90 SER A N 1
ATOM 752 C CA . SER A 1 90 ? -6.063 13.040 24.133 1.00 39.12 90 SER A CA 1
ATOM 753 C C . SER A 1 90 ? -5.251 12.656 25.387 1.00 39.12 90 SER A C 1
ATOM 755 O O . SER A 1 90 ? -5.041 13.522 26.230 1.00 39.12 90 SER A O 1
ATOM 757 N N . LEU A 1 91 ? -4.774 11.409 25.534 1.00 41.97 91 LEU A N 1
ATOM 758 C CA . LEU A 1 91 ? -4.163 10.886 26.767 1.00 41.97 91 LEU A CA 1
ATOM 759 C C . LEU A 1 91 ? -2.866 10.057 26.603 1.00 41.97 91 LEU A C 1
ATOM 761 O O . LEU A 1 91 ? -2.461 9.380 27.544 1.00 41.97 91 LEU A O 1
ATOM 765 N N . GLY A 1 92 ? -2.143 10.164 25.484 1.00 39.16 92 GLY A N 1
ATOM 766 C CA . GLY A 1 92 ? -0.745 9.702 25.405 1.00 39.16 92 GLY A CA 1
ATOM 767 C C . GLY A 1 92 ? -0.486 8.500 24.490 1.00 39.16 92 GLY A C 1
ATOM 768 O O . GLY A 1 92 ? -1.340 7.647 24.263 1.00 39.16 92 GLY A O 1
ATOM 769 N N . PHE A 1 93 ? 0.724 8.489 23.925 1.00 38.53 93 PHE A N 1
ATOM 770 C CA . PHE A 1 93 ? 1.169 7.626 22.829 1.00 38.53 93 PHE A CA 1
ATOM 771 C C . PHE A 1 93 ? 1.465 6.183 23.267 1.00 38.53 93 PHE A C 1
ATOM 773 O O . PHE A 1 93 ? 2.171 5.970 24.255 1.00 38.53 93 PHE A O 1
ATOM 780 N N . LYS A 1 94 ? 1.050 5.195 22.460 1.00 39.12 94 LYS A N 1
ATOM 781 C CA . LYS A 1 94 ? 1.628 3.843 22.472 1.00 39.12 94 LYS A CA 1
ATOM 782 C C . LYS A 1 94 ? 1.854 3.288 21.059 1.00 39.12 94 LYS A C 1
ATOM 784 O O . LYS A 1 94 ? 0.907 3.103 20.313 1.00 39.12 94 LYS A O 1
ATOM 789 N N . SER A 1 95 ? 3.145 3.037 20.822 1.00 44.31 95 SER A N 1
ATOM 790 C CA . SER A 1 95 ? 3.853 2.040 19.998 1.00 44.31 95 SER A CA 1
ATOM 791 C C . SER A 1 95 ? 3.527 1.797 18.523 1.00 44.31 95 SER A C 1
ATOM 793 O O . SER A 1 95 ? 2.411 1.493 18.137 1.00 44.31 95 SER A O 1
ATOM 795 N N . ASP A 1 96 ? 4.629 1.773 17.771 1.00 43.56 96 ASP A N 1
ATOM 796 C CA . ASP A 1 96 ? 4.801 1.419 16.369 1.00 43.56 96 ASP A CA 1
ATOM 797 C C . ASP A 1 96 ? 4.614 -0.078 16.065 1.00 43.56 96 ASP A C 1
ATOM 799 O O . ASP A 1 96 ? 5.269 -0.924 16.682 1.00 43.56 96 ASP A O 1
ATOM 803 N N . ILE A 1 97 ? 3.845 -0.401 15.021 1.00 44.72 97 ILE A N 1
ATOM 804 C CA . ILE A 1 97 ? 3.848 -1.728 14.391 1.00 44.72 97 ILE A CA 1
ATOM 805 C C . ILE A 1 97 ? 4.869 -1.743 13.241 1.00 44.72 97 ILE A C 1
ATOM 807 O O . ILE A 1 97 ? 4.777 -0.977 12.280 1.00 44.72 97 ILE A O 1
ATOM 811 N N . LYS A 1 98 ? 5.866 -2.633 13.324 1.00 43.03 98 LYS A N 1
ATOM 812 C CA . LYS A 1 98 ? 6.755 -2.977 12.199 1.00 43.03 98 LYS A CA 1
ATOM 813 C C . LYS A 1 98 ? 6.162 -4.176 11.452 1.00 43.03 98 LYS A C 1
ATOM 815 O O . LYS A 1 98 ? 6.034 -5.239 12.055 1.00 43.03 98 LYS A O 1
ATOM 820 N N . ILE A 1 99 ? 5.832 -4.003 10.168 1.00 47.06 99 ILE A N 1
ATOM 821 C CA . ILE A 1 99 ? 5.278 -5.041 9.272 1.00 47.06 99 ILE A CA 1
ATOM 822 C C . ILE A 1 99 ? 6.315 -5.485 8.239 1.00 47.06 99 ILE A C 1
ATOM 824 O O . ILE A 1 99 ? 7.027 -4.604 7.699 1.00 47.06 99 ILE A O 1
#

Mean predicted aligned error: 7.05 Å

InterPro domains:
  IPR014905 HIRAN domain [PF08797] (4-90)
  IPR014905 HIRAN domain [SM00910] (1-91)